Protein AF-A0A944H284-F1 (afdb_monomer_lite)

Secondary structure (DSSP, 8-state):
-HHHHHHHHHHHHHHHHSTTTTPPTTTHHHHHHHHHHTTSSS-EEEEE--HHHHHHHHHHHHHS-TT-EEEEE-TTS-----TT-S-EEEE-S-TT-TTSHHHHHHH-TTEEEEEE-SSSS-EEEEEE----

Structure (mmCIF, N/CA/C/O backbone):
data_AF-A0A944H284-F1
#
_entry.id   AF-A0A944H284-F1
#
loop_
_atom_site.group_PDB
_atom_site.id
_atom_site.type_symbol
_atom_site.label_atom_id
_atom_site.label_alt_id
_atom_site.label_comp_id
_atom_site.label_asym_id
_atom_site.label_entity_id
_atom_site.label_seq_id
_atom_site.pdbx_PDB_ins_code
_atom_site.Cartn_x
_atom_site.Cartn_y
_atom_site.Cartn_z
_atom_site.occupancy
_atom_site.B_iso_or_equiv
_atom_site.auth_seq_id
_atom_site.auth_comp_id
_atom_site.auth_asym_id
_atom_site.auth_atom_id
_atom_site.pdbx_PDB_model_num
ATOM 1 N N . MET A 1 1 ? 28.585 2.750 -36.818 1.00 72.25 1 MET A N 1
ATOM 2 C CA . MET A 1 1 ? 27.180 2.290 -36.912 1.00 72.25 1 MET A CA 1
ATOM 3 C C . MET A 1 1 ? 26.878 1.170 -35.917 1.00 72.25 1 MET A C 1
ATOM 5 O O . MET A 1 1 ? 26.029 1.375 -35.067 1.00 72.25 1 MET A O 1
ATOM 9 N N . VAL A 1 2 ? 27.623 0.054 -35.921 1.00 88.31 2 VAL A N 1
ATOM 10 C CA . VAL A 1 2 ? 27.424 -1.076 -34.978 1.00 88.31 2 VAL A CA 1
ATOM 11 C C . VAL A 1 2 ? 27.501 -0.667 -33.498 1.00 88.31 2 VAL A C 1
ATOM 13 O O . VAL A 1 2 ? 26.647 -1.063 -32.715 1.00 88.31 2 VAL A O 1
ATOM 16 N N . GLY A 1 3 ? 28.460 0.186 -33.120 1.00 90.88 3 GLY A N 1
ATOM 17 C CA . GLY A 1 3 ? 28.583 0.659 -31.732 1.00 90.88 3 GLY A CA 1
ATOM 18 C C . GLY A 1 3 ? 27.364 1.440 -31.219 1.00 90.88 3 GLY A C 1
ATOM 19 O O . GLY A 1 3 ? 26.987 1.284 -30.065 1.00 90.88 3 GLY A O 1
ATOM 20 N N . PHE A 1 4 ? 26.699 2.216 -32.083 1.00 91.81 4 PHE A N 1
ATOM 21 C CA . PHE A 1 4 ? 25.475 2.942 -31.719 1.00 91.81 4 PHE A CA 1
ATOM 22 C C . PHE A 1 4 ? 24.278 2.004 -31.551 1.00 91.81 4 PHE A C 1
ATOM 24 O O . PHE A 1 4 ? 23.468 2.214 -30.656 1.00 91.81 4 PHE A O 1
ATOM 31 N N . ILE A 1 5 ? 24.192 0.951 -32.369 1.00 93.38 5 ILE A N 1
ATOM 32 C CA . ILE A 1 5 ? 23.140 -0.066 -32.244 1.00 93.38 5 ILE A CA 1
ATOM 33 C C . ILE A 1 5 ? 23.297 -0.818 -30.916 1.00 93.38 5 ILE A C 1
ATOM 35 O O . ILE A 1 5 ? 22.322 -0.987 -30.193 1.00 93.38 5 ILE A O 1
ATOM 39 N N . LEU A 1 6 ? 24.525 -1.204 -30.552 1.00 94.81 6 LEU A N 1
ATOM 40 C CA . LEU A 1 6 ? 24.795 -1.859 -29.268 1.00 94.81 6 LEU A CA 1
ATOM 41 C C . LEU A 1 6 ? 24.478 -0.946 -28.076 1.00 94.81 6 LEU A C 1
ATOM 43 O O . LEU A 1 6 ? 23.851 -1.397 -27.122 1.00 94.81 6 LEU A O 1
ATOM 47 N N . ALA A 1 7 ? 24.853 0.334 -28.143 1.00 91.25 7 ALA A N 1
ATOM 48 C CA . ALA A 1 7 ? 24.510 1.302 -27.103 1.00 91.25 7 ALA A CA 1
ATOM 49 C C . ALA A 1 7 ? 22.988 1.500 -26.971 1.00 91.25 7 ALA A C 1
ATOM 51 O O . ALA A 1 7 ? 22.483 1.568 -25.853 1.00 91.25 7 ALA A O 1
ATOM 52 N N . GLY A 1 8 ? 22.260 1.530 -28.093 1.00 91.75 8 GLY A N 1
ATOM 53 C CA . GLY A 1 8 ? 20.797 1.602 -28.106 1.00 91.75 8 GLY A CA 1
ATOM 54 C C . GLY A 1 8 ? 20.147 0.401 -27.421 1.00 91.75 8 GLY A C 1
ATOM 55 O O . GLY A 1 8 ? 19.337 0.581 -26.521 1.00 91.75 8 GLY A O 1
ATOM 56 N N . ILE A 1 9 ? 20.581 -0.820 -27.753 1.00 94.06 9 ILE A N 1
ATOM 57 C CA . ILE A 1 9 ? 20.047 -2.048 -27.138 1.00 94.06 9 ILE A CA 1
ATOM 58 C C . ILE A 1 9 ? 20.317 -2.078 -25.628 1.00 94.06 9 ILE A C 1
ATOM 60 O O . ILE A 1 9 ? 19.432 -2.429 -24.852 1.00 94.06 9 ILE A O 1
ATOM 64 N N . VAL A 1 10 ? 21.523 -1.699 -25.189 1.00 92.00 10 VAL A N 1
ATOM 65 C CA . VAL A 1 10 ? 21.848 -1.634 -23.752 1.00 92.00 10 VAL A CA 1
ATOM 66 C C . VAL A 1 10 ? 20.978 -0.594 -23.045 1.00 92.00 10 VAL A C 1
ATOM 68 O O . VAL A 1 10 ? 20.480 -0.862 -21.952 1.00 92.00 10 VAL A O 1
ATOM 71 N N . SER A 1 11 ? 20.753 0.560 -23.676 1.00 89.88 11 SER A N 1
ATOM 72 C CA . SER A 1 11 ? 19.866 1.599 -23.152 1.00 89.88 11 SER A CA 1
ATOM 73 C C . SER A 1 11 ? 18.428 1.097 -23.004 1.00 89.88 11 SER A C 1
ATOM 75 O O . SER A 1 11 ? 17.830 1.297 -21.949 1.00 89.88 11 SER A O 1
ATOM 77 N N . ASP A 1 12 ? 17.888 0.407 -24.011 1.00 88.81 12 ASP A N 1
ATOM 78 C CA . ASP A 1 12 ? 16.529 -0.144 -23.963 1.00 88.81 12 ASP A CA 1
ATOM 79 C C . ASP A 1 12 ? 16.394 -1.194 -22.857 1.00 88.81 12 ASP A C 1
ATOM 81 O O . ASP A 1 12 ? 15.459 -1.157 -22.060 1.00 88.81 12 ASP A O 1
ATOM 85 N N . VAL A 1 13 ? 17.366 -2.102 -22.749 1.00 90.44 13 VAL A N 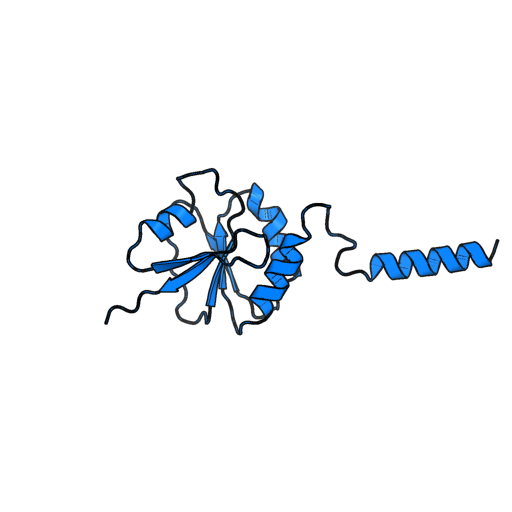1
ATOM 86 C CA . VAL A 1 13 ? 17.380 -3.143 -21.712 1.00 90.44 13 VAL A CA 1
ATOM 87 C C . VAL A 1 13 ? 17.464 -2.537 -20.308 1.00 90.44 13 VAL A C 1
ATOM 89 O O . VAL A 1 13 ? 16.821 -3.039 -19.386 1.00 90.44 13 VAL A O 1
ATOM 92 N N . MET A 1 14 ? 18.231 -1.461 -20.119 1.00 87.31 14 MET A N 1
ATOM 93 C CA . MET A 1 14 ? 18.267 -0.735 -18.845 1.00 87.31 14 MET A CA 1
ATOM 94 C C . MET A 1 14 ? 16.948 -0.014 -18.557 1.00 87.31 14 MET A C 1
ATOM 96 O O . MET A 1 14 ? 16.484 -0.042 -17.419 1.00 87.31 14 MET A O 1
ATOM 100 N N . LEU A 1 15 ? 16.324 0.585 -19.575 1.00 85.94 15 LEU A N 1
ATOM 101 C CA . LEU A 1 15 ? 15.038 1.262 -19.440 1.00 85.94 15 LEU A CA 1
ATOM 102 C C . LEU A 1 15 ? 13.937 0.278 -19.030 1.00 85.94 15 LEU A C 1
ATOM 104 O O . LEU A 1 15 ? 13.249 0.539 -18.054 1.00 85.94 15 LEU A O 1
ATOM 108 N N . PHE A 1 16 ? 13.809 -0.869 -19.703 1.00 84.19 16 PHE A N 1
ATOM 109 C CA . PHE A 1 16 ? 12.780 -1.875 -19.399 1.00 84.19 16 PHE A CA 1
ATOM 110 C C . PHE A 1 16 ? 12.977 -2.597 -18.058 1.00 84.19 16 PHE A C 1
ATOM 112 O O . PHE A 1 16 ? 12.017 -3.135 -17.511 1.00 84.19 16 PHE A O 1
ATOM 119 N N . GLN A 1 17 ? 14.199 -2.633 -17.522 1.00 82.56 17 GLN A N 1
ATOM 120 C CA . GLN A 1 17 ? 14.473 -3.236 -16.212 1.00 82.56 17 GLN A CA 1
ATOM 121 C C . GLN A 1 17 ? 14.257 -2.276 -15.039 1.00 82.56 17 GLN A C 1
ATOM 123 O O . GLN A 1 17 ? 14.239 -2.722 -13.895 1.00 82.56 17 GLN A O 1
ATOM 128 N N . ALA A 1 18 ? 14.118 -0.972 -15.279 1.00 81.12 18 ALA A N 1
ATOM 129 C CA . ALA A 1 18 ? 13.917 -0.020 -14.196 1.00 81.12 18 ALA A CA 1
ATOM 130 C C . ALA A 1 18 ? 12.530 -0.213 -13.562 1.00 81.12 18 ALA A C 1
ATOM 132 O O . ALA A 1 18 ? 11.532 -0.105 -14.259 1.00 81.12 18 ALA A O 1
ATOM 133 N N . ASP A 1 19 ? 12.429 -0.385 -12.240 1.00 72.31 19 ASP A N 1
ATOM 134 C CA . ASP A 1 19 ? 11.145 -0.589 -11.526 1.00 72.31 19 ASP A CA 1
ATOM 135 C C . ASP A 1 19 ? 10.064 0.466 -11.841 1.00 72.31 19 ASP A C 1
ATOM 137 O O . ASP A 1 19 ? 8.869 0.246 -11.640 1.00 72.31 19 ASP A O 1
ATOM 141 N N . THR A 1 20 ? 10.488 1.631 -12.330 1.00 75.12 20 THR A N 1
ATOM 142 C CA . THR A 1 20 ? 9.646 2.785 -12.624 1.00 75.12 20 THR A CA 1
ATOM 143 C C . THR A 1 20 ? 9.378 3.007 -14.114 1.00 75.12 20 THR A C 1
ATOM 145 O O . THR A 1 20 ? 8.798 4.032 -14.454 1.00 75.12 20 THR A O 1
ATOM 148 N N . TRP A 1 21 ? 9.795 2.108 -15.016 1.00 79.12 21 TRP A N 1
ATOM 149 C CA . TRP A 1 21 ? 9.746 2.332 -16.474 1.00 79.12 21 TRP A CA 1
ATOM 150 C C . TRP A 1 21 ? 8.334 2.570 -17.023 1.00 79.12 21 TRP A C 1
ATOM 152 O O . TRP A 1 21 ? 8.150 3.297 -17.995 1.00 79.12 21 TRP A O 1
ATOM 162 N N . TRP A 1 22 ? 7.338 1.972 -16.375 1.00 78.75 22 TRP A N 1
ATOM 163 C CA . TRP A 1 22 ? 5.919 2.067 -16.713 1.00 78.75 22 TRP A CA 1
ATOM 164 C C . TRP A 1 22 ? 5.160 3.057 -15.813 1.00 78.75 22 TRP A C 1
ATOM 166 O O . TRP A 1 22 ? 3.971 3.301 -16.024 1.00 78.75 22 TRP A O 1
ATOM 176 N N . LEU A 1 23 ? 5.826 3.631 -14.802 1.00 73.56 23 LEU A N 1
ATOM 177 C CA . LEU A 1 23 ? 5.221 4.595 -13.887 1.00 73.56 23 LEU A CA 1
ATOM 178 C C . LEU A 1 23 ? 5.180 5.978 -14.543 1.00 73.56 23 LEU A C 1
ATOM 180 O O . LEU A 1 23 ? 6.212 6.541 -14.903 1.00 73.56 23 LEU A O 1
ATOM 184 N N . GLN A 1 24 ? 3.987 6.561 -14.652 1.00 65.69 24 GLN A N 1
ATOM 185 C CA . GLN A 1 24 ? 3.843 7.948 -15.091 1.00 65.69 24 GLN A CA 1
ATOM 186 C C . GLN A 1 24 ? 4.428 8.929 -14.059 1.00 65.69 24 GLN A C 1
ATOM 188 O O . GLN A 1 24 ? 4.452 8.670 -12.850 1.00 65.69 24 GLN A O 1
ATOM 193 N N . ILE A 1 25 ? 4.892 10.083 -14.553 1.00 55.97 25 ILE A N 1
ATOM 194 C CA . ILE A 1 25 ? 5.358 11.212 -13.736 1.00 55.97 25 ILE A CA 1
ATOM 195 C C . ILE A 1 25 ? 4.242 11.581 -12.743 1.00 55.97 25 ILE A C 1
ATOM 197 O O . ILE A 1 25 ? 3.118 11.847 -13.151 1.00 55.97 25 ILE A O 1
ATOM 201 N N . GLY A 1 26 ? 4.554 11.556 -11.444 1.00 57.75 26 GLY A N 1
ATOM 202 C CA . GLY A 1 26 ? 3.593 11.749 -10.345 1.00 57.75 26 GLY A CA 1
ATOM 203 C C . GLY A 1 26 ? 3.444 10.532 -9.427 1.00 57.75 26 GLY A C 1
ATOM 204 O O . GLY A 1 26 ? 3.097 10.685 -8.262 1.00 57.75 26 GLY A O 1
ATOM 205 N N . ASN A 1 27 ? 3.814 9.335 -9.892 1.00 65.12 27 ASN A N 1
ATOM 206 C CA . ASN A 1 27 ? 3.614 8.098 -9.132 1.00 65.12 27 ASN A CA 1
ATOM 207 C C . ASN A 1 27 ? 4.850 7.617 -8.340 1.00 65.12 27 ASN A C 1
ATOM 209 O O . ASN A 1 27 ? 4.877 6.500 -7.822 1.00 65.12 27 ASN A O 1
ATOM 213 N N . GLN A 1 28 ? 5.881 8.464 -8.223 1.00 66.31 28 GLN A N 1
ATOM 214 C CA . GLN A 1 28 ? 7.076 8.201 -7.403 1.00 66.31 28 GLN A CA 1
ATOM 215 C C . GLN A 1 28 ? 6.722 7.981 -5.928 1.00 66.31 28 GLN A C 1
ATOM 217 O O . GLN A 1 28 ? 7.370 7.194 -5.238 1.00 66.31 28 GLN A O 1
ATOM 222 N N . TYR A 1 29 ? 5.661 8.638 -5.464 1.00 75.62 29 TYR A N 1
ATOM 223 C CA . TYR A 1 29 ? 5.181 8.501 -4.100 1.00 75.62 29 TYR A CA 1
ATOM 224 C C . TYR A 1 29 ? 4.601 7.104 -3.836 1.00 75.62 29 TYR A C 1
ATOM 226 O O . TYR A 1 29 ? 4.927 6.510 -2.814 1.00 75.62 29 TYR A O 1
ATOM 234 N N . SER A 1 30 ? 3.892 6.510 -4.804 1.00 80.62 30 SER A N 1
ATOM 235 C CA . SER A 1 30 ? 3.349 5.146 -4.709 1.00 80.62 30 SER A CA 1
ATOM 236 C C . SER A 1 30 ? 4.435 4.084 -4.498 1.00 80.62 30 SER A C 1
ATOM 238 O O . SER A 1 30 ? 4.242 3.144 -3.728 1.00 80.62 30 SER A O 1
ATOM 240 N N . LEU A 1 31 ? 5.618 4.253 -5.104 1.00 83.38 31 LEU A N 1
ATOM 241 C CA . LEU A 1 31 ? 6.758 3.360 -4.860 1.00 83.38 31 LEU A CA 1
ATOM 242 C C . LEU A 1 31 ? 7.250 3.448 -3.414 1.00 83.38 31 LEU A C 1
ATOM 244 O O . LEU A 1 31 ? 7.551 2.429 -2.791 1.00 83.38 31 LEU A O 1
ATOM 248 N N . ALA A 1 32 ? 7.344 4.660 -2.875 1.00 84.81 32 ALA A N 1
ATOM 249 C CA . ALA A 1 32 ? 7.776 4.864 -1.504 1.00 84.81 32 ALA A CA 1
ATOM 250 C C . ALA A 1 32 ? 6.727 4.331 -0.505 1.00 84.81 32 ALA A C 1
ATOM 252 O O . ALA A 1 32 ? 7.098 3.661 0.460 1.00 84.81 32 ALA A O 1
ATOM 253 N N . THR A 1 33 ? 5.431 4.528 -0.777 1.00 86.94 33 THR A N 1
ATOM 254 C CA . THR A 1 33 ? 4.305 3.970 -0.003 1.00 86.94 33 THR A CA 1
ATOM 255 C C . THR A 1 33 ? 4.341 2.453 0.034 1.00 86.94 33 THR A C 1
ATOM 257 O O . THR A 1 33 ? 4.312 1.869 1.117 1.00 86.94 33 THR A O 1
ATOM 260 N N . ALA A 1 34 ? 4.491 1.804 -1.123 1.00 89.38 34 ALA A N 1
ATOM 261 C CA . ALA A 1 34 ? 4.600 0.352 -1.191 1.00 89.38 34 ALA A CA 1
ATOM 262 C C . ALA A 1 34 ? 5.820 -0.155 -0.405 1.00 89.38 34 ALA A C 1
ATOM 264 O O . ALA A 1 34 ? 5.689 -1.051 0.426 1.00 89.38 34 ALA A O 1
ATOM 265 N N . LYS A 1 35 ? 6.993 0.479 -0.567 1.00 89.25 35 LYS A N 1
ATOM 266 C CA . LYS A 1 35 ? 8.205 0.141 0.206 1.00 89.25 35 LYS A CA 1
ATOM 267 C C . LYS A 1 35 ? 8.017 0.293 1.714 1.00 89.25 35 LYS A C 1
ATOM 269 O O . LYS A 1 35 ? 8.640 -0.448 2.470 1.00 89.25 35 LYS A O 1
ATOM 274 N N . TYR A 1 36 ? 7.213 1.254 2.162 1.00 90.31 36 TYR A N 1
ATOM 275 C CA . TYR A 1 36 ? 6.897 1.422 3.577 1.00 90.31 36 TYR A CA 1
ATOM 276 C C . TYR A 1 36 ? 5.979 0.301 4.082 1.00 90.31 36 TYR A C 1
ATOM 278 O O . TYR A 1 36 ? 6.312 -0.357 5.067 1.00 90.31 36 TYR A O 1
ATOM 286 N N . ILE A 1 37 ? 4.868 0.042 3.384 1.00 90.94 37 ILE A N 1
ATOM 287 C CA . ILE A 1 37 ? 3.873 -0.974 3.765 1.00 90.94 37 ILE A CA 1
ATOM 288 C C . ILE A 1 37 ? 4.484 -2.383 3.750 1.00 90.94 37 ILE A C 1
ATOM 290 O O . ILE A 1 37 ? 4.262 -3.162 4.676 1.00 90.94 37 ILE A O 1
ATOM 294 N N . ASN A 1 38 ? 5.339 -2.683 2.771 1.00 92.50 38 ASN A N 1
ATOM 295 C CA . ASN A 1 38 ? 5.994 -3.985 2.607 1.00 92.50 38 ASN A CA 1
ATOM 296 C C . ASN A 1 38 ? 6.943 -4.372 3.759 1.00 92.50 38 ASN A C 1
ATOM 298 O O . ASN A 1 38 ? 7.393 -5.516 3.812 1.00 92.50 38 ASN A O 1
ATOM 302 N N . LYS A 1 39 ? 7.262 -3.452 4.684 1.00 91.62 39 LYS A N 1
ATOM 303 C CA . LYS A 1 39 ? 8.057 -3.744 5.894 1.00 91.62 39 LYS A CA 1
ATOM 304 C C . LYS A 1 39 ? 7.266 -4.494 6.966 1.00 91.62 39 LYS A C 1
ATOM 306 O O . LYS A 1 39 ? 7.866 -5.008 7.907 1.00 91.62 39 LYS A O 1
ATOM 311 N N . PHE A 1 40 ? 5.942 -4.503 6.865 1.00 91.56 40 PHE A N 1
ATOM 312 C CA . PHE A 1 40 ? 5.058 -5.110 7.849 1.00 91.56 40 PHE A CA 1
ATOM 313 C C . PHE A 1 40 ? 4.604 -6.489 7.380 1.00 91.56 40 PHE A C 1
AT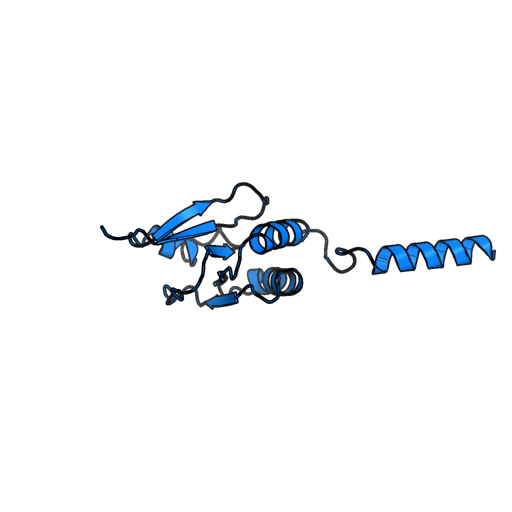OM 315 O O . PHE A 1 40 ? 4.464 -6.735 6.183 1.00 91.56 40 PHE A O 1
ATOM 322 N N . ASP A 1 41 ? 4.365 -7.391 8.329 1.00 90.50 41 ASP A N 1
ATOM 323 C CA . ASP A 1 41 ? 3.844 -8.717 8.020 1.00 90.50 41 ASP A CA 1
ATOM 324 C C . ASP A 1 41 ? 2.310 -8.699 7.993 1.00 90.50 41 ASP A C 1
ATOM 326 O O . ASP A 1 41 ? 1.670 -8.235 8.937 1.00 90.50 41 ASP A O 1
ATOM 330 N N . ASN A 1 42 ? 1.723 -9.182 6.898 1.00 90.12 42 ASN A N 1
ATOM 331 C CA . ASN A 1 42 ? 0.279 -9.178 6.643 1.00 90.12 42 ASN A CA 1
ATOM 332 C C . ASN A 1 42 ? -0.426 -7.824 6.915 1.00 90.12 42 ASN A C 1
ATOM 334 O O . ASN A 1 42 ? -1.393 -7.772 7.693 1.00 90.12 42 ASN A O 1
ATOM 338 N N . PRO A 1 43 ? 0.038 -6.708 6.316 1.00 93.50 43 PRO A N 1
ATOM 339 C CA . PRO A 1 43 ? -0.634 -5.425 6.458 1.00 93.50 43 PRO A CA 1
ATOM 340 C C . PRO A 1 43 ? -1.969 -5.415 5.701 1.00 93.50 43 PRO A C 1
ATOM 342 O O . PRO A 1 43 ? -2.185 -6.182 4.761 1.00 93.50 43 PRO A O 1
ATOM 345 N N . LEU A 1 44 ? -2.866 -4.525 6.117 1.00 92.31 44 LEU A N 1
ATOM 346 C CA . LEU A 1 44 ? -4.110 -4.214 5.423 1.00 92.31 44 LEU A CA 1
ATOM 347 C C . LEU A 1 44 ? -4.032 -2.791 4.875 1.00 92.31 44 LEU A C 1
ATOM 349 O O . LEU A 1 44 ? -3.889 -1.846 5.650 1.00 92.31 44 LEU A O 1
ATOM 353 N N . LEU A 1 45 ? -4.160 -2.647 3.560 1.00 91.00 45 LEU A N 1
ATOM 354 C CA . LEU A 1 45 ? -4.340 -1.365 2.894 1.00 91.00 45 LEU A CA 1
ATOM 355 C C . LEU A 1 45 ? -5.829 -1.138 2.624 1.00 91.00 45 LEU A C 1
ATOM 357 O O . LEU A 1 45 ? -6.464 -1.897 1.892 1.00 91.00 45 LEU A O 1
ATOM 361 N N . LEU A 1 46 ? -6.366 -0.089 3.227 1.00 89.75 46 LEU A N 1
ATOM 362 C CA . LEU A 1 46 ? -7.731 0.377 3.071 1.00 89.75 46 LEU A CA 1
ATOM 363 C C . LEU A 1 46 ? -7.746 1.570 2.118 1.00 89.75 46 LEU A C 1
ATOM 365 O O . LEU A 1 46 ? -6.918 2.471 2.248 1.00 89.75 46 LEU A O 1
ATOM 369 N N . SER A 1 47 ? -8.686 1.596 1.184 1.00 87.06 47 SER A N 1
ATOM 370 C CA . SER A 1 47 ? -8.914 2.756 0.323 1.00 87.06 47 SER A CA 1
ATOM 371 C C . SER A 1 47 ? -10.385 2.846 -0.050 1.00 87.06 47 SER A C 1
ATOM 373 O O . SER A 1 47 ? -11.097 1.838 -0.011 1.00 87.06 47 SER A O 1
ATOM 375 N N . ASN A 1 48 ? -10.850 4.041 -0.399 1.00 84.31 48 ASN A N 1
ATOM 376 C CA . ASN A 1 48 ? -12.196 4.186 -0.931 1.00 84.31 48 ASN A CA 1
ATOM 377 C C . ASN A 1 48 ? -12.261 3.753 -2.408 1.00 84.31 48 ASN A C 1
ATOM 379 O O . ASN A 1 48 ? -11.248 3.534 -3.076 1.00 84.31 48 ASN A O 1
ATOM 383 N N . ASN A 1 49 ? -13.475 3.631 -2.931 1.00 80.50 49 ASN A N 1
ATOM 384 C CA . ASN A 1 49 ? -13.737 3.303 -4.329 1.00 80.50 49 ASN A CA 1
ATOM 385 C C . ASN A 1 49 ? -13.718 4.530 -5.265 1.00 80.50 49 ASN A C 1
ATOM 387 O O . ASN A 1 49 ? -14.232 4.447 -6.383 1.00 80.50 49 ASN A O 1
ATOM 391 N N . ASN A 1 50 ? -13.139 5.660 -4.841 1.00 79.38 50 ASN A N 1
ATOM 392 C CA . ASN A 1 50 ? -13.086 6.871 -5.655 1.00 79.38 50 ASN A CA 1
ATOM 393 C C . ASN A 1 50 ? -12.273 6.616 -6.936 1.00 79.38 50 ASN A C 1
ATOM 395 O O . ASN A 1 50 ? -11.157 6.096 -6.897 1.00 79.38 50 ASN A O 1
ATOM 399 N N . ILE A 1 51 ? -12.818 7.016 -8.086 1.00 72.62 51 ILE A N 1
ATOM 400 C CA . ILE A 1 51 ? -12.199 6.799 -9.396 1.00 72.62 51 ILE A CA 1
ATOM 401 C C . ILE A 1 51 ? -10.817 7.453 -9.520 1.00 72.62 51 ILE A C 1
ATOM 403 O O . ILE A 1 51 ? -9.954 6.921 -10.219 1.00 72.62 51 ILE A O 1
ATOM 407 N N . TYR A 1 52 ? -10.575 8.547 -8.791 1.00 72.75 52 TYR A N 1
ATOM 408 C CA . TYR A 1 52 ? -9.263 9.194 -8.726 1.00 72.75 52 TYR A CA 1
ATOM 409 C C . TYR A 1 52 ? -8.226 8.341 -7.972 1.00 72.75 52 TYR A C 1
ATOM 411 O O . TYR A 1 52 ? -7.041 8.390 -8.295 1.00 72.75 52 TYR A O 1
ATOM 419 N N . ASN A 1 53 ? -8.669 7.491 -7.039 1.00 71.81 53 ASN A N 1
ATOM 420 C CA . ASN A 1 53 ? -7.805 6.615 -6.246 1.00 71.81 53 ASN A CA 1
ATOM 421 C C . ASN A 1 53 ? -7.494 5.287 -6.962 1.00 71.81 53 ASN A C 1
ATOM 423 O O . ASN A 1 53 ? -6.441 4.701 -6.714 1.00 71.81 53 ASN A O 1
ATOM 427 N N . ILE A 1 54 ? -8.350 4.826 -7.888 1.00 78.56 54 ILE A N 1
ATOM 428 C CA . ILE A 1 54 ? -8.213 3.508 -8.543 1.00 78.56 54 ILE A CA 1
ATOM 429 C C . ILE A 1 54 ? -6.892 3.367 -9.312 1.00 78.56 54 ILE A C 1
ATOM 431 O O . ILE A 1 54 ? -6.239 2.331 -9.206 1.00 78.56 54 ILE A O 1
ATOM 435 N N . GLY A 1 55 ? -6.467 4.389 -10.061 1.00 78.94 55 GLY A N 1
ATOM 436 C CA . GLY A 1 55 ? -5.211 4.333 -10.822 1.00 78.94 55 GLY A CA 1
ATOM 437 C C . GLY A 1 55 ? -3.996 4.123 -9.914 1.00 78.94 55 GLY A C 1
ATOM 438 O O . GLY A 1 55 ? -3.235 3.172 -10.090 1.00 78.94 55 GLY A O 1
ATOM 439 N N . SER A 1 56 ? -3.862 4.964 -8.888 1.00 80.12 56 SER A N 1
ATOM 440 C CA . SER A 1 56 ? -2.801 4.860 -7.880 1.00 80.12 56 SER A CA 1
ATOM 441 C C . SER A 1 56 ? -2.872 3.542 -7.107 1.00 80.12 56 SER A C 1
ATOM 443 O O . SER A 1 56 ? -1.841 2.926 -6.843 1.00 80.12 56 SER A O 1
ATOM 445 N N . LEU A 1 57 ? -4.081 3.064 -6.802 1.00 84.12 57 LEU A N 1
ATOM 446 C CA . LEU A 1 57 ? -4.312 1.817 -6.082 1.00 84.12 57 LEU A CA 1
ATOM 447 C C . LEU A 1 57 ? -3.920 0.579 -6.895 1.00 84.12 57 LEU A C 1
ATOM 449 O O . LEU A 1 57 ? -3.299 -0.329 -6.349 1.00 84.12 57 LEU A O 1
ATOM 453 N N . LEU A 1 58 ? -4.217 0.542 -8.196 1.00 85.25 58 LEU A N 1
ATOM 454 C CA . LEU A 1 58 ? -3.768 -0.540 -9.079 1.00 85.25 58 LEU A CA 1
ATOM 455 C C . LEU A 1 58 ? -2.242 -0.604 -9.142 1.00 85.25 58 LEU A C 1
ATOM 457 O O . LEU A 1 58 ? -1.659 -1.689 -9.116 1.00 85.25 58 LEU A O 1
ATOM 461 N N . ILE A 1 59 ? -1.594 0.559 -9.176 1.00 85.69 59 ILE A N 1
ATOM 462 C CA . ILE A 1 59 ? -0.139 0.622 -9.175 1.00 85.69 59 ILE A CA 1
ATOM 463 C C . ILE A 1 59 ? 0.426 0.173 -7.826 1.00 85.69 59 ILE A C 1
ATOM 465 O O . ILE A 1 59 ? 1.349 -0.637 -7.793 1.00 85.69 59 ILE A O 1
ATOM 469 N N . LEU A 1 60 ? -0.146 0.642 -6.714 1.00 87.12 60 LEU A N 1
ATOM 470 C CA . LEU A 1 60 ? 0.224 0.179 -5.378 1.00 87.12 60 LEU A CA 1
AT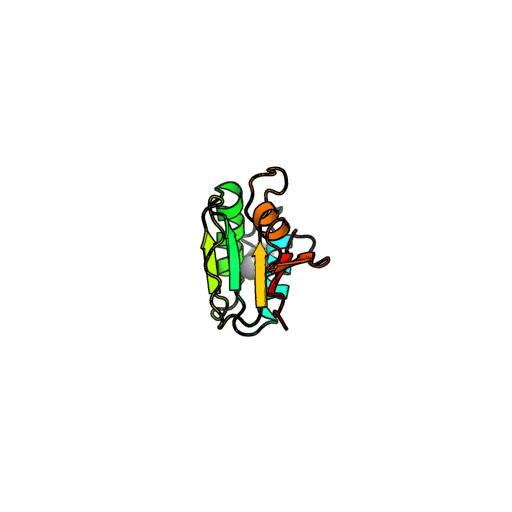OM 471 C C . LEU A 1 60 ? 0.067 -1.335 -5.262 1.00 87.12 60 LEU A C 1
ATOM 473 O O . LEU A 1 60 ? 0.999 -1.995 -4.829 1.00 87.12 60 LEU A O 1
ATOM 477 N N . ASN A 1 61 ? -1.045 -1.904 -5.726 1.00 88.75 61 ASN A N 1
ATOM 478 C CA . ASN A 1 61 ? -1.277 -3.346 -5.701 1.00 88.75 61 ASN A CA 1
ATOM 479 C C . ASN A 1 61 ? -0.194 -4.135 -6.456 1.00 88.75 61 ASN A C 1
ATOM 481 O O . ASN A 1 61 ? 0.201 -5.205 -6.009 1.00 88.75 61 ASN A O 1
ATOM 485 N N . HIS A 1 62 ? 0.321 -3.601 -7.566 1.00 89.12 62 HIS A N 1
ATOM 486 C CA . HIS A 1 62 ? 1.442 -4.212 -8.285 1.00 89.12 62 HIS A CA 1
ATOM 487 C C . HIS A 1 62 ? 2.774 -4.119 -7.513 1.00 89.12 62 HIS A C 1
ATOM 489 O O . HIS A 1 62 ? 3.649 -4.965 -7.679 1.00 89.12 62 HIS A O 1
ATOM 495 N N . LEU A 1 63 ? 2.963 -3.080 -6.697 1.00 89.25 63 LEU A N 1
ATOM 496 C CA . LEU A 1 63 ? 4.202 -2.831 -5.947 1.00 89.25 63 LEU A CA 1
ATOM 497 C C . LEU A 1 63 ? 4.197 -3.448 -4.535 1.00 89.25 63 LEU A C 1
ATOM 499 O O . LEU A 1 63 ? 5.252 -3.572 -3.907 1.00 89.25 63 LEU A O 1
ATOM 503 N N . LEU A 1 64 ? 3.024 -3.798 -4.010 1.00 92.12 64 LEU A N 1
ATOM 504 C CA . LEU A 1 64 ? 2.858 -4.401 -2.693 1.00 92.12 64 LEU A CA 1
ATOM 505 C C . LEU A 1 64 ? 3.245 -5.883 -2.699 1.00 92.12 64 LEU A C 1
ATOM 507 O O . LEU A 1 64 ? 3.078 -6.599 -3.685 1.00 92.12 64 LEU A O 1
ATOM 511 N N . ASN A 1 65 ? 3.745 -6.358 -1.561 1.00 93.19 65 ASN A N 1
ATOM 512 C CA . ASN A 1 65 ? 4.017 -7.775 -1.357 1.00 93.19 65 ASN A CA 1
ATOM 513 C C . ASN A 1 65 ? 2.707 -8.577 -1.387 1.00 93.19 65 ASN A C 1
ATOM 515 O O . ASN A 1 65 ? 1.673 -8.106 -0.915 1.00 93.19 65 ASN A O 1
ATOM 519 N N . SER A 1 66 ? 2.770 -9.832 -1.838 1.00 89.69 66 SER A N 1
ATOM 520 C CA . SER A 1 66 ? 1.604 -10.726 -1.953 1.00 89.69 66 SER A CA 1
ATOM 521 C C . SER A 1 66 ? 0.906 -11.060 -0.628 1.00 89.69 66 SER A C 1
ATOM 523 O O . SER A 1 66 ? -0.209 -11.573 -0.641 1.00 89.69 66 SER A O 1
ATOM 525 N N . ASN A 1 67 ? 1.540 -10.777 0.513 1.00 90.06 67 ASN A N 1
ATOM 526 C CA . ASN A 1 67 ? 0.942 -10.902 1.845 1.00 90.06 67 ASN A CA 1
ATOM 527 C C . ASN A 1 67 ? 0.168 -9.642 2.283 1.00 90.06 67 ASN A C 1
ATOM 529 O O . ASN A 1 67 ? -0.459 -9.648 3.341 1.00 90.06 67 ASN A O 1
ATOM 533 N N . THR A 1 68 ? 0.203 -8.559 1.503 1.00 92.19 68 THR A N 1
ATOM 534 C CA . THR A 1 68 ? -0.586 -7.357 1.781 1.00 92.19 68 THR A CA 1
ATOM 535 C C . THR A 1 68 ? -2.027 -7.584 1.355 1.00 92.19 68 THR A C 1
ATOM 537 O O . THR A 1 68 ? -2.309 -7.885 0.198 1.00 92.19 68 THR A O 1
ATOM 540 N N . ASN A 1 69 ? -2.954 -7.408 2.289 1.00 91.12 69 ASN A N 1
ATOM 541 C CA . ASN A 1 69 ? -4.377 -7.460 1.995 1.00 91.12 69 ASN A CA 1
ATOM 542 C C . ASN A 1 69 ? -4.849 -6.082 1.548 1.00 91.12 69 ASN A C 1
ATOM 544 O O . ASN A 1 69 ? -4.504 -5.075 2.166 1.00 91.12 69 ASN A O 1
ATOM 548 N N . LEU A 1 70 ? -5.675 -6.042 0.509 1.00 90.00 70 LEU A N 1
ATOM 549 C CA . LEU A 1 70 ? -6.249 -4.811 -0.008 1.00 90.00 70 LEU A CA 1
ATOM 550 C C . LEU A 1 70 ? -7.766 -4.852 0.173 1.00 90.00 70 LEU A C 1
ATOM 552 O O . LEU A 1 70 ? -8.417 -5.825 -0.206 1.00 90.00 70 LEU A O 1
ATOM 556 N N . LEU A 1 71 ? -8.319 -3.802 0.776 1.00 89.12 71 LEU A N 1
ATOM 557 C CA . LEU A 1 71 ? -9.747 -3.668 1.032 1.00 89.12 71 LEU A CA 1
ATOM 558 C C . LEU A 1 71 ? -10.236 -2.327 0.481 1.00 89.12 71 LEU A C 1
ATOM 560 O O . LEU A 1 71 ? -9.886 -1.264 0.991 1.00 89.12 71 LEU A O 1
ATOM 564 N N . ILE A 1 72 ? -11.040 -2.403 -0.578 1.00 87.69 72 ILE A N 1
ATOM 565 C CA . ILE A 1 72 ? -11.701 -1.250 -1.195 1.00 87.69 72 ILE A CA 1
ATOM 566 C C . ILE A 1 72 ? -13.095 -1.140 -0.595 1.00 87.69 72 ILE A C 1
ATOM 568 O O . ILE A 1 72 ? -13.813 -2.140 -0.520 1.00 87.69 72 ILE A O 1
ATOM 572 N N . VAL A 1 73 ? -13.464 0.056 -0.153 1.00 86.75 73 VAL A N 1
ATOM 573 C CA . VAL A 1 73 ? -14.724 0.301 0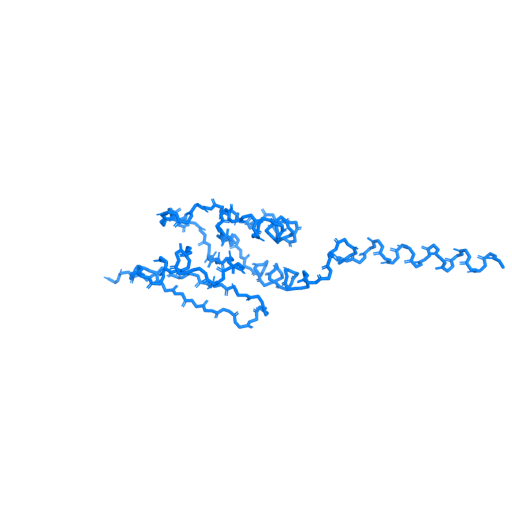.554 1.00 86.75 73 VAL A CA 1
ATOM 574 C C . VAL A 1 73 ? -15.431 1.524 -0.006 1.00 86.75 73 VAL A C 1
ATOM 576 O O . VAL A 1 73 ? -14.817 2.381 -0.634 1.00 86.75 73 VAL A O 1
ATOM 579 N N . GLU A 1 74 ? -16.737 1.590 0.194 1.00 82.50 74 GLU A N 1
ATOM 580 C CA . GLU A 1 74 ? -17.516 2.777 -0.144 1.00 82.50 74 GLU A CA 1
ATOM 581 C C . GLU A 1 74 ? -17.383 3.808 0.980 1.00 82.50 74 GLU A C 1
ATOM 583 O O . GLU A 1 74 ? -17.306 3.447 2.156 1.00 82.50 74 GLU A O 1
ATOM 588 N N . ASP A 1 75 ? -17.398 5.094 0.631 1.00 76.75 75 ASP A N 1
ATOM 589 C CA . ASP A 1 75 ? -17.305 6.185 1.610 1.00 76.75 75 ASP A CA 1
ATOM 590 C C . ASP A 1 75 ? -18.554 6.304 2.504 1.00 76.75 75 ASP A C 1
ATOM 592 O O . ASP A 1 75 ? -18.579 7.110 3.432 1.00 76.75 75 ASP A O 1
ATOM 596 N N . ASP A 1 76 ? -19.597 5.504 2.279 1.00 76.12 76 ASP A N 1
ATOM 597 C CA . ASP A 1 76 ? -20.879 5.615 2.981 1.00 76.12 76 ASP A CA 1
ATOM 598 C C . ASP A 1 76 ? -20.857 5.034 4.403 1.00 76.12 76 ASP A C 1
ATOM 600 O O . ASP A 1 76 ? -21.638 5.459 5.260 1.00 76.12 76 ASP A O 1
ATOM 604 N N . HIS A 1 77 ? -19.969 4.077 4.685 1.00 77.50 77 HIS A N 1
ATOM 605 C CA . HIS A 1 77 ? -19.943 3.370 5.965 1.00 77.50 77 HIS A CA 1
ATOM 606 C C . HIS A 1 77 ? -18.535 2.940 6.384 1.00 77.50 77 HIS A C 1
ATOM 608 O O . HIS A 1 77 ? -17.665 2.666 5.563 1.00 77.50 77 HIS A O 1
ATOM 614 N N . LEU A 1 78 ? -18.314 2.846 7.700 1.00 82.69 78 LEU A N 1
ATOM 615 C CA . LEU A 1 78 ? -17.072 2.293 8.232 1.00 82.69 78 LEU A CA 1
ATOM 616 C C . LEU A 1 78 ? -17.038 0.777 7.992 1.00 82.69 78 LEU A C 1
ATOM 618 O O . LEU A 1 78 ? -17.961 0.069 8.409 1.00 82.69 78 LEU A O 1
ATOM 622 N N . PRO A 1 79 ? -15.982 0.256 7.353 1.00 83.31 79 PRO A N 1
ATOM 623 C CA . PRO A 1 79 ? -15.894 -1.159 7.053 1.00 83.31 79 PRO A CA 1
ATOM 624 C C . PRO A 1 79 ? -15.562 -1.979 8.297 1.00 83.31 79 PRO A C 1
ATOM 626 O O . PRO A 1 79 ? -14.923 -1.513 9.246 1.00 83.31 79 PRO A O 1
ATOM 629 N N . LEU A 1 80 ? -15.940 -3.255 8.266 1.00 81.19 80 LEU A N 1
ATOM 630 C CA . LEU A 1 80 ? -15.515 -4.204 9.284 1.00 81.19 80 LEU A CA 1
ATOM 631 C C . LEU A 1 80 ? -14.033 -4.545 9.074 1.00 81.19 80 LEU A C 1
ATOM 633 O O . LEU A 1 80 ? -13.679 -5.310 8.178 1.00 81.19 80 LEU A O 1
ATOM 637 N N . ILE A 1 81 ? -13.162 -3.990 9.916 1.00 82.06 81 ILE A N 1
ATOM 638 C CA . ILE A 1 81 ? -11.723 -4.251 9.828 1.00 82.06 81 ILE A CA 1
ATOM 639 C C . ILE A 1 81 ? -11.412 -5.669 10.348 1.00 82.06 81 ILE A C 1
ATOM 641 O O . ILE A 1 81 ? -11.743 -5.988 11.498 1.00 82.06 81 ILE A O 1
ATOM 645 N N . PRO A 1 82 ? -10.748 -6.531 9.554 1.00 78.38 82 PRO A N 1
ATOM 646 C CA . PRO A 1 82 ? -10.371 -7.869 9.991 1.00 78.38 82 PRO A CA 1
ATOM 647 C C . PRO A 1 82 ? -9.365 -7.815 11.150 1.00 78.38 82 PRO A C 1
ATOM 649 O O . PRO A 1 82 ? -8.305 -7.206 11.052 1.00 78.38 82 PRO A O 1
ATOM 652 N N . GLN A 1 83 ? -9.663 -8.528 12.241 1.00 72.25 83 GLN A N 1
ATOM 653 C CA . GLN A 1 83 ? -8.833 -8.541 13.460 1.00 72.25 83 GLN A CA 1
ATOM 654 C C . GLN A 1 83 ? -7.434 -9.146 13.261 1.00 72.25 83 GLN A C 1
ATOM 656 O O . GLN A 1 83 ? -6.562 -8.964 14.102 1.00 72.25 83 GLN A O 1
ATOM 661 N N . LYS A 1 84 ? -7.230 -9.892 12.169 1.00 78.44 84 LYS A N 1
ATOM 662 C CA . LYS A 1 84 ? -5.966 -10.574 11.860 1.00 78.44 84 LYS A CA 1
ATOM 663 C C . LYS A 1 84 ? -4.915 -9.657 11.225 1.00 78.44 84 LYS A C 1
ATOM 665 O O . LYS A 1 84 ? -3.780 -10.091 11.071 1.00 78.44 84 LYS A O 1
ATOM 670 N N . ALA A 1 85 ? -5.276 -8.434 10.835 1.00 80.62 85 ALA A N 1
ATO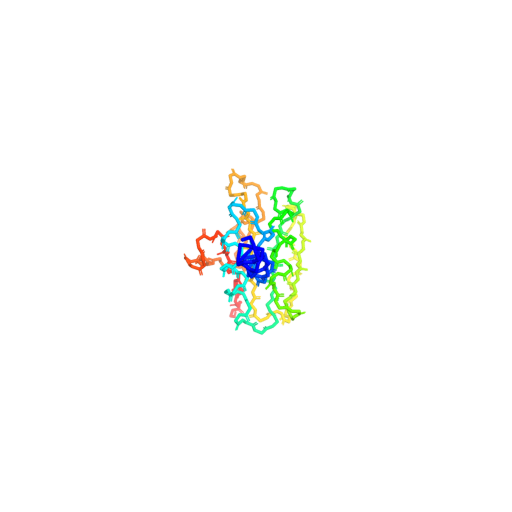M 671 C CA . ALA A 1 85 ? -4.330 -7.500 10.233 1.00 80.62 85 ALA A CA 1
ATOM 672 C C . ALA A 1 85 ? -3.336 -6.988 11.288 1.00 80.62 85 ALA A C 1
ATOM 674 O O . ALA A 1 85 ? -3.749 -6.447 12.315 1.00 80.62 85 ALA A O 1
ATOM 675 N N . SER A 1 86 ? -2.029 -7.122 11.031 1.00 82.75 86 SER A N 1
ATOM 676 C CA . SER A 1 86 ? -1.005 -6.635 11.970 1.00 82.75 86 SER A CA 1
ATOM 677 C C . SER A 1 86 ? -0.950 -5.110 12.019 1.00 82.75 86 SER A C 1
ATOM 679 O O . SER A 1 86 ? -0.706 -4.527 13.077 1.00 82.75 86 SER A O 1
ATOM 681 N N . LYS A 1 87 ? -1.116 -4.469 10.861 1.00 89.88 87 LYS A N 1
ATOM 682 C CA . LYS A 1 87 ? -1.113 -3.019 10.680 1.00 89.88 87 LYS A CA 1
ATOM 683 C C . LYS A 1 87 ? -2.152 -2.651 9.639 1.00 89.88 87 LYS A C 1
ATOM 685 O O . LYS A 1 87 ? -2.311 -3.366 8.652 1.00 89.88 87 LYS A O 1
ATOM 690 N N . ILE A 1 88 ? -2.849 -1.550 9.883 1.00 91.06 88 ILE A N 1
ATOM 691 C CA . ILE A 1 88 ? -3.894 -1.047 9.000 1.00 91.06 88 ILE A CA 1
ATOM 692 C C . ILE A 1 88 ? -3.448 0.323 8.513 1.00 91.06 88 ILE A C 1
ATOM 694 O O . ILE A 1 88 ? -3.156 1.211 9.318 1.00 91.06 88 ILE A O 1
ATOM 698 N N . PHE A 1 89 ? -3.397 0.470 7.199 1.00 91.00 89 PHE A N 1
ATOM 699 C CA . PHE A 1 89 ? -3.073 1.711 6.522 1.00 91.00 89 PHE A CA 1
ATOM 700 C C . PHE A 1 89 ? -4.282 2.161 5.718 1.00 91.00 89 PHE A C 1
ATOM 702 O O . PHE A 1 89 ? -4.928 1.345 5.071 1.00 91.00 89 PHE A O 1
ATOM 709 N N . LEU A 1 90 ? -4.582 3.448 5.758 1.00 88.88 90 LEU A N 1
ATOM 710 C CA . LEU A 1 90 ? -5.588 4.100 4.946 1.00 88.88 90 LEU A CA 1
ATOM 711 C C . LEU A 1 90 ? -4.874 4.954 3.904 1.00 88.88 90 LEU A C 1
ATOM 713 O O . LEU A 1 90 ? -4.107 5.858 4.242 1.00 88.88 90 LEU A O 1
ATOM 717 N N . PHE A 1 91 ? -5.129 4.623 2.645 1.00 84.88 91 PHE A N 1
ATOM 718 C CA . PHE A 1 91 ? -4.704 5.378 1.484 1.00 84.88 91 PHE A CA 1
ATOM 719 C C . PHE A 1 91 ? -5.903 6.128 0.918 1.00 84.88 91 PHE A C 1
ATOM 721 O O . PHE A 1 91 ? -6.849 5.519 0.408 1.00 84.88 91 PHE A O 1
ATOM 728 N N . ASP A 1 92 ? -5.840 7.449 1.010 1.00 75.25 92 ASP A N 1
ATOM 729 C CA . ASP A 1 92 ? -6.813 8.346 0.410 1.00 75.25 92 ASP A CA 1
ATOM 730 C C . ASP A 1 92 ? -6.053 9.475 -0.279 1.00 75.25 92 ASP A C 1
ATOM 732 O O . ASP A 1 92 ? -5.282 10.176 0.371 1.00 75.25 92 ASP A O 1
ATOM 736 N N . SER A 1 93 ? -6.217 9.603 -1.598 1.00 64.00 93 SER A N 1
ATOM 737 C CA . SER A 1 93 ? -5.565 10.670 -2.362 1.00 64.00 93 SER A CA 1
ATOM 738 C C . SER A 1 93 ? -6.456 11.896 -2.585 1.00 64.00 93 SER A C 1
ATOM 740 O O . SER A 1 93 ? -5.988 12.883 -3.147 1.00 64.00 93 SER A O 1
ATOM 742 N N . ASP A 1 94 ? -7.710 11.875 -2.106 1.00 62.81 94 ASP A N 1
ATOM 743 C CA . ASP A 1 94 ? -8.633 13.010 -2.188 1.00 62.81 94 ASP A CA 1
ATOM 744 C C . ASP A 1 94 ? -9.040 13.512 -0.792 1.00 62.81 94 ASP A C 1
ATOM 746 O O . ASP A 1 94 ? -10.123 13.244 -0.266 1.00 62.81 94 ASP A O 1
ATOM 750 N N . MET A 1 95 ? -8.149 14.296 -0.180 1.00 55.94 95 MET A N 1
ATOM 751 C CA . MET A 1 95 ? -8.400 14.964 1.102 1.00 55.94 95 MET A CA 1
ATOM 752 C C . MET A 1 95 ? -9.313 16.197 1.000 1.00 55.94 95 MET A C 1
ATOM 754 O O . MET A 1 95 ? -9.635 16.801 2.026 1.00 55.94 95 MET A O 1
ATOM 758 N N . THR A 1 96 ? -9.732 16.602 -0.205 1.00 52.75 96 THR A N 1
ATOM 759 C CA . THR A 1 96 ? -10.522 17.834 -0.378 1.00 52.75 96 THR A CA 1
ATOM 760 C C . THR A 1 96 ? -11.992 17.659 -0.010 1.00 52.75 96 THR A C 1
ATOM 762 O O . THR A 1 96 ? -12.689 18.647 0.234 1.00 52.75 96 THR A O 1
ATOM 765 N N . ASN A 1 97 ? -12.457 16.413 0.099 1.00 53.53 97 ASN A N 1
ATOM 766 C CA . ASN A 1 97 ? -13.841 16.098 0.408 1.00 53.53 97 ASN A CA 1
ATOM 767 C C . ASN A 1 97 ? -14.022 15.759 1.893 1.00 53.53 97 ASN A C 1
ATOM 769 O O . ASN A 1 97 ? -13.540 14.746 2.388 1.00 53.53 97 ASN A O 1
ATOM 773 N N . SER A 1 98 ? -14.786 16.583 2.612 1.00 48.91 98 SER A N 1
ATOM 774 C CA . SER A 1 98 ? -15.118 16.373 4.031 1.00 48.91 98 SER A CA 1
ATOM 775 C C . SER A 1 98 ? -16.007 15.149 4.296 1.00 48.91 98 SER A C 1
ATOM 777 O O . SER A 1 98 ? -16.268 14.828 5.452 1.00 48.91 98 SER A O 1
ATOM 779 N N . GLN A 1 99 ? -16.471 14.473 3.241 1.00 56.94 99 GLN A N 1
ATOM 780 C CA . GLN A 1 99 ? -17.308 13.269 3.295 1.00 56.94 99 GLN A CA 1
ATOM 781 C C . GLN A 1 99 ? -16.517 11.977 3.026 1.00 56.94 99 GLN A C 1
ATOM 783 O O . GLN A 1 99 ? -17.118 10.932 2.797 1.00 56.94 99 GLN A O 1
ATOM 788 N N . ASN A 1 100 ? -15.184 12.036 3.038 1.00 73.69 100 ASN A N 1
ATOM 789 C CA . ASN A 1 100 ? -14.339 10.877 2.769 1.00 73.69 100 ASN A CA 1
ATOM 790 C C . ASN A 1 100 ? -14.236 9.912 3.965 1.00 73.69 100 ASN A C 1
ATOM 792 O O . ASN A 1 100 ? -14.512 10.253 5.123 1.00 73.69 100 ASN A O 1
ATOM 796 N N . LEU A 1 101 ? -13.792 8.684 3.684 1.00 79.88 101 LEU A N 1
ATOM 797 C CA . LEU A 1 101 ? -13.541 7.641 4.678 1.00 79.88 101 LEU A CA 1
ATOM 798 C C . LEU A 1 101 ? -12.705 8.135 5.874 1.00 79.88 101 LEU A C 1
ATOM 800 O O . LEU A 1 101 ? -12.969 7.768 7.021 1.00 79.88 101 LEU A O 1
ATOM 804 N N . LEU A 1 102 ? -11.709 8.992 5.618 1.00 81.56 102 LEU A N 1
ATOM 805 C CA . LEU A 1 102 ? -10.835 9.557 6.645 1.00 81.56 102 LEU A CA 1
ATOM 806 C C . LEU A 1 102 ? -11.614 10.388 7.674 1.00 81.56 102 LEU A C 1
ATOM 808 O O . LEU A 1 102 ? -11.359 10.257 8.872 1.00 81.56 102 LEU A O 1
ATOM 812 N N . ALA A 1 103 ? -12.558 11.227 7.237 1.00 81.56 103 ALA A N 1
ATOM 813 C CA . ALA A 1 103 ? -13.393 12.021 8.136 1.00 81.56 103 ALA A CA 1
ATOM 814 C C . ALA A 1 103 ? -14.201 11.125 9.086 1.00 81.56 103 ALA A C 1
ATOM 816 O O . ALA A 1 103 ? -14.222 11.367 10.293 1.00 81.56 103 ALA A O 1
ATOM 817 N N . ARG A 1 104 ? -14.755 10.016 8.582 1.00 82.88 104 ARG A N 1
ATOM 818 C CA . ARG A 1 104 ? -15.491 9.049 9.415 1.00 82.88 104 ARG A CA 1
ATOM 819 C C . ARG A 1 104 ? -14.603 8.366 10.447 1.00 82.88 104 ARG A C 1
ATOM 821 O O . ARG A 1 104 ? -15.009 8.210 11.595 1.00 82.88 104 ARG A O 1
ATOM 828 N N . PHE A 1 105 ? -13.374 8.006 10.074 1.00 84.69 105 PHE A N 1
ATOM 829 C CA . PHE A 1 105 ? -12.402 7.484 11.038 1.00 84.69 105 PHE A CA 1
ATOM 830 C C . PHE A 1 105 ? -11.985 8.528 12.086 1.00 84.69 105 PHE A C 1
ATOM 832 O O . PHE A 1 105 ? -11.654 8.142 13.203 1.00 84.69 105 PHE A O 1
ATOM 839 N N . LYS A 1 106 ? -12.006 9.831 11.762 1.00 83.38 106 LYS A N 1
ATOM 840 C CA . LYS A 1 106 ? -11.745 10.913 12.733 1.00 83.38 106 LYS A CA 1
ATOM 841 C C . LYS A 1 106 ? -12.910 11.125 13.701 1.00 83.38 106 LYS A C 1
ATOM 843 O O . LYS A 1 106 ? -12.676 11.472 14.856 1.00 83.38 106 LYS A O 1
ATOM 848 N N . GLU A 1 107 ? -14.146 10.946 13.240 1.00 84.19 107 GLU A N 1
ATOM 849 C CA . GLU A 1 107 ? -15.348 11.059 14.076 1.00 84.19 107 GLU A CA 1
ATOM 850 C C . GLU A 1 107 ? -15.525 9.857 15.020 1.00 84.19 107 GLU A C 1
ATOM 852 O O . GLU A 1 107 ? -16.028 10.008 16.140 1.00 84.19 107 GLU A O 1
ATOM 857 N N . ASP A 1 108 ? -15.089 8.665 14.602 1.00 82.12 108 ASP A N 1
ATOM 858 C CA . ASP A 1 108 ? -15.182 7.452 15.409 1.00 82.12 108 ASP A CA 1
ATOM 859 C C . ASP A 1 108 ? -14.125 7.419 16.529 1.00 82.12 108 ASP A C 1
ATOM 861 O O . ASP A 1 108 ? -12.920 7.346 16.305 1.00 82.12 108 ASP A O 1
ATOM 865 N N . LYS A 1 109 ? -14.585 7.390 17.785 1.00 80.44 109 LYS A N 1
ATOM 866 C CA . LYS A 1 109 ? -13.723 7.333 18.984 1.00 80.44 109 LYS A CA 1
ATOM 867 C C . LYS A 1 109 ? -13.038 5.974 19.198 1.00 80.44 109 LYS A C 1
ATOM 869 O O . LYS A 1 109 ? -12.186 5.835 20.078 1.00 80.44 109 LYS A O 1
ATOM 874 N N . THR A 1 110 ? -13.435 4.951 18.451 1.00 83.19 110 THR A N 1
ATOM 875 C CA . THR A 1 110 ? -12.911 3.580 18.532 1.00 83.19 110 THR A CA 1
ATOM 876 C C . THR A 1 110 ? -11.545 3.455 17.869 1.00 83.19 110 THR A C 1
ATOM 878 O O . THR A 1 110 ? -10.785 2.546 18.209 1.00 83.19 110 THR A O 1
ATOM 881 N N . TYR A 1 111 ? -11.211 4.368 16.959 1.00 84.44 111 TYR A N 1
ATOM 882 C CA . TYR A 1 111 ? -9.968 4.345 16.203 1.00 84.44 111 TYR A CA 1
ATOM 883 C C . TYR A 1 111 ? -9.144 5.600 16.482 1.00 84.44 111 TYR A C 1
ATOM 885 O O . TYR A 1 111 ? -9.672 6.673 16.760 1.00 84.44 111 TYR A O 1
ATOM 893 N N . SER A 1 112 ? -7.827 5.455 16.443 1.00 84.38 112 SER A N 1
ATOM 894 C CA . SER A 1 112 ? -6.890 6.565 16.398 1.00 84.38 112 SER A CA 1
ATOM 895 C C . SER A 1 112 ? -6.190 6.562 15.045 1.00 84.38 112 SER A C 1
ATOM 897 O O . SER A 1 112 ? -5.875 5.516 14.473 1.00 84.38 112 SER A O 1
ATOM 899 N N . LEU A 1 113 ? -6.000 7.762 14.510 1.00 85.19 113 LEU A N 1
ATOM 900 C CA . LEU A 1 113 ? -5.370 7.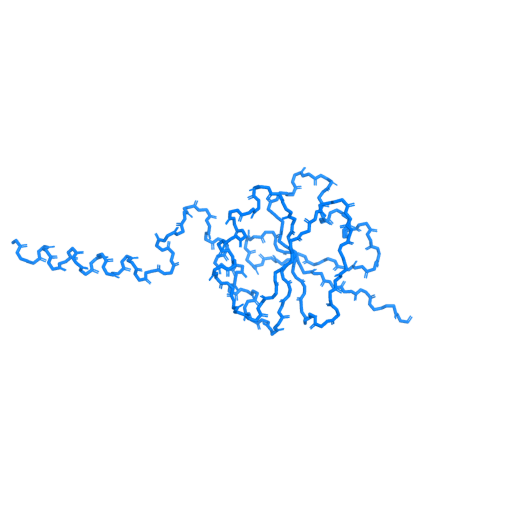998 13.221 1.00 85.19 113 LEU A CA 1
ATOM 901 C C . LEU A 1 113 ? -4.018 8.654 13.454 1.00 85.19 113 LEU A C 1
ATOM 903 O O . LEU A 1 113 ? -3.924 9.669 14.148 1.00 85.19 113 LEU A O 1
ATOM 907 N N . ARG A 1 114 ? -2.981 8.101 12.834 1.00 86.38 114 ARG A N 1
ATOM 908 C CA . ARG A 1 114 ? -1.643 8.683 12.820 1.00 86.38 114 ARG A CA 1
ATOM 909 C C . ARG A 1 114 ? -1.226 8.944 11.381 1.00 86.38 114 ARG A C 1
ATOM 911 O O . ARG A 1 114 ? -1.160 8.005 10.594 1.00 86.38 114 ARG A O 1
ATOM 918 N N . LEU A 1 115 ? -0.938 10.200 11.049 1.00 83.06 115 LEU A N 1
ATOM 919 C CA . LEU A 1 115 ? -0.331 10.530 9.762 1.00 83.06 115 LEU A CA 1
ATOM 920 C C . LEU A 1 115 ? 1.096 9.977 9.729 1.00 83.06 115 LEU A C 1
ATOM 922 O O . LEU A 1 115 ? 1.825 10.064 10.722 1.00 83.06 115 LEU A O 1
ATOM 926 N N . ILE A 1 116 ? 1.469 9.375 8.606 1.00 83.12 116 ILE A N 1
ATOM 927 C CA . ILE A 1 116 ? 2.826 8.908 8.361 1.00 83.12 116 ILE A CA 1
ATOM 928 C C . ILE A 1 116 ? 3.527 9.979 7.524 1.00 83.12 116 ILE A C 1
ATOM 930 O O . ILE A 1 116 ? 3.169 10.189 6.372 1.00 83.12 116 ILE A O 1
ATOM 934 N N . ASP A 1 117 ? 4.525 10.639 8.113 1.00 67.81 117 ASP A N 1
ATOM 935 C CA . ASP A 1 117 ? 5.249 11.749 7.471 1.00 67.81 117 ASP A CA 1
ATOM 936 C C . ASP A 1 117 ? 6.133 11.293 6.292 1.00 67.81 117 ASP A C 1
ATOM 938 O O . ASP A 1 117 ? 6.445 12.075 5.395 1.00 67.81 117 ASP A O 1
ATOM 942 N N . GLU A 1 118 ? 6.532 10.016 6.277 1.00 67.38 118 GLU A N 1
ATOM 943 C CA . GLU A 1 118 ? 7.278 9.392 5.183 1.00 67.38 118 GLU A CA 1
ATOM 944 C C . GLU A 1 118 ? 6.657 8.045 4.802 1.00 67.38 118 GLU A C 1
ATOM 946 O O . GLU A 1 118 ? 6.683 7.103 5.603 1.00 67.38 118 GLU A O 1
ATOM 951 N N . PRO A 1 119 ? 6.141 7.902 3.574 1.00 63.03 119 PRO A N 1
ATOM 952 C CA . PRO A 1 119 ? 6.443 8.703 2.384 1.00 63.03 119 PRO A CA 1
ATOM 953 C C . PRO A 1 119 ? 5.566 9.951 2.234 1.00 63.03 119 PRO A C 1
ATOM 955 O O . PRO A 1 119 ? 4.490 9.987 2.802 1.00 63.03 119 PRO A O 1
ATOM 958 N N . LEU A 1 120 ? 5.979 10.912 1.388 1.00 59.22 120 LEU A N 1
ATOM 959 C CA . LEU A 1 120 ? 5.249 12.152 1.023 1.00 59.22 120 LEU A CA 1
ATOM 960 C C . LEU A 1 120 ? 3.839 11.929 0.405 1.00 59.22 120 LEU A C 1
ATOM 962 O O . LEU A 1 120 ? 3.245 12.851 -0.145 1.00 59.22 120 LEU A O 1
ATOM 966 N N . THR A 1 121 ? 3.315 10.704 0.454 1.00 64.00 121 THR A N 1
ATOM 967 C CA . THR A 1 121 ? 1.894 10.396 0.277 1.00 64.00 121 THR A CA 1
ATOM 968 C C . THR A 1 121 ? 1.138 10.606 1.576 1.00 64.00 121 THR A C 1
ATOM 970 O O . THR A 1 121 ? 1.628 10.240 2.638 1.00 64.00 121 THR A O 1
ATOM 973 N N . GLU A 1 122 ? -0.111 11.040 1.483 1.00 71.44 122 GLU A N 1
ATOM 974 C CA . GLU A 1 122 ? -1.034 11.146 2.615 1.00 71.44 122 GLU A CA 1
ATOM 975 C C . GLU A 1 122 ? -1.497 9.747 3.086 1.00 71.44 122 GLU A C 1
ATOM 977 O O . GLU A 1 122 ? -2.634 9.324 2.888 1.00 71.44 122 GLU A O 1
ATOM 982 N N . LEU A 1 123 ? -0.572 8.988 3.687 1.00 83.62 123 LEU A N 1
ATOM 983 C CA . LEU A 1 123 ? -0.794 7.650 4.226 1.00 83.62 123 LEU A CA 1
ATOM 984 C C . LEU A 1 123 ? -1.101 7.742 5.722 1.00 83.62 123 LEU A C 1
ATOM 986 O O . LEU A 1 123 ? -0.301 8.246 6.514 1.00 83.62 123 LEU A O 1
ATOM 990 N N . TRP A 1 124 ? -2.242 7.197 6.127 1.00 86.62 124 TRP A N 1
ATOM 991 C CA . TRP A 1 124 ? -2.676 7.205 7.520 1.00 86.62 124 TRP A CA 1
ATOM 992 C C . TRP A 1 124 ? -2.562 5.808 8.116 1.00 86.62 124 TRP A C 1
ATOM 994 O O . TRP A 1 124 ? -3.029 4.838 7.533 1.00 86.62 124 TRP A O 1
ATOM 1004 N N . GLN A 1 125 ? -1.978 5.679 9.302 1.00 88.94 125 GLN A N 1
ATOM 1005 C CA . GLN A 1 125 ? -2.058 4.450 10.081 1.00 88.94 125 GLN A CA 1
ATOM 1006 C C . GLN A 1 125 ? -3.296 4.500 10.978 1.00 88.94 125 GLN A C 1
ATOM 1008 O O . GLN A 1 125 ? -3.485 5.462 11.725 1.00 88.94 125 GLN A O 1
ATOM 1013 N N . ILE A 1 126 ? -4.107 3.444 10.932 1.00 87.62 126 ILE A N 1
ATOM 1014 C CA . ILE A 1 126 ? -5.252 3.263 11.826 1.00 87.62 126 ILE A CA 1
ATOM 1015 C C . ILE A 1 126 ? -4.836 2.329 12.961 1.00 87.62 126 ILE A C 1
ATOM 1017 O O . ILE A 1 126 ? -4.362 1.212 12.732 1.00 87.62 126 ILE A O 1
ATOM 1021 N N . GLU A 1 127 ? -5.048 2.768 14.197 1.00 85.81 127 GLU A N 1
ATOM 1022 C CA . GLU A 1 127 ? -4.896 1.942 15.388 1.00 85.81 127 GLU A CA 1
ATOM 1023 C C . GLU A 1 127 ? -6.242 1.831 16.104 1.00 85.81 127 GLU A C 1
ATOM 1025 O O . GLU A 1 127 ? -7.004 2.788 16.222 1.00 85.81 127 GLU A O 1
ATOM 1030 N N . LYS A 1 128 ? -6.582 0.628 16.569 1.00 79.56 128 LYS A N 1
ATOM 1031 C CA . LYS A 1 128 ? -7.794 0.434 17.362 1.00 79.56 128 LYS A CA 1
ATOM 1032 C C . LYS A 1 128 ? -7.495 0.844 18.797 1.00 79.56 128 LYS A C 1
ATOM 1034 O O . LYS A 1 128 ? -6.611 0.259 19.425 1.00 79.56 128 LYS A O 1
ATOM 1039 N N . ASN A 1 129 ? -8.260 1.789 19.335 1.00 76.81 129 ASN A N 1
ATOM 1040 C CA . ASN A 1 129 ? -8.185 2.130 20.748 1.00 76.81 129 ASN A CA 1
ATOM 1041 C C . ASN A 1 129 ? -8.655 0.904 21.535 1.00 76.81 129 ASN A C 1
ATOM 1043 O O . ASN A 1 129 ? -9.842 0.563 21.531 1.00 76.81 129 ASN A O 1
ATOM 1047 N N . GLN A 1 130 ? -7.725 0.184 22.165 1.00 56.62 130 GLN A N 1
ATOM 1048 C CA . GLN A 1 130 ? -8.098 -0.914 23.045 1.00 56.62 130 GLN A CA 1
ATOM 1049 C C . GLN A 1 130 ? -8.889 -0.315 24.209 1.00 56.62 130 GLN A C 1
ATOM 1051 O O . GLN A 1 130 ? -8.335 0.407 25.037 1.00 56.62 130 GLN A O 1
ATOM 1056 N N . LYS A 1 131 ? -10.205 -0.570 24.243 1.00 49.09 131 LYS A N 1
ATOM 1057 C CA . LYS A 1 131 ? -11.002 -0.328 25.445 1.00 49.09 131 LYS A CA 1
ATOM 1058 C C . LYS A 1 131 ? -10.383 -1.179 26.550 1.00 49.09 131 LYS A C 1
ATOM 1060 O O . LYS A 1 131 ? -10.373 -2.403 26.438 1.00 49.09 131 LYS A O 1
ATOM 1065 N N . LYS A 1 132 ? -9.801 -0.495 27.530 1.00 37.19 132 LYS A N 1
ATOM 1066 C CA . LYS A 1 132 ? -9.340 -1.076 28.787 1.00 37.19 132 LYS A CA 1
ATOM 1067 C C . LYS A 1 132 ? -10.522 -1.630 29.574 1.00 37.19 132 LYS A C 1
ATOM 1069 O O . LYS A 1 132 ? -11.612 -1.019 29.471 1.00 37.19 132 LYS A O 1
#

pLDDT: mean 80.69, std 11.27, range [37.19, 94.81]

Foldseek 3Di:
DVVVVVVVVVVVVVLVPPPCNVPDPPLPLLLFVQVVQQVDAQAEEEEEPDPVVVVSVVVNVVSHDPSYHYDYHHLPDDDDDDPPHPWYKYADQDPVDCSGNVVVQVVDPQWDWDADVPPPGRMITIDGDPDD

Radius of gyration: 18.48 Å; chains: 1; bounding box: 50×29×66 Å

Sequence (132 aa):
MVGFILAGIVSDVMLFQADTWWLQIGNQYSLATAKYINKFDNPLLLSNNNIYNIGSLLILNHLLNSNTNLLIVEDDHLPLIPQKASKIFLFDSDMTNSQNLLARFKEDKTYSLRLIDEPLTELWQIEKNQKK